Protein AF-A0A6L7TW24-F1 (afdb_monomer_lite)

Secondary structure (DSSP, 8-state):
---TTSSTT---S--TT--HHHHHHHHHS-EEEEETTEEEEEEEETTTTEEEEEEEETTEEEEEEEE-S-GGGGT---

pLDDT: mean 74.97, std 17.51, range [30.72, 90.44]

Foldseek 3Di:
DPDPPPLPPDPPDPPVVDDPVLVVVQVVDFPWDDDPQWIWTWDADPVVRFIKIWIDHPNHTPDIDTDPDDCVVVVDDD

Sequence (78 aa):
MVVANAMEHYYTGKHPDVREEWIVRAIAKPNHIDNDGDDLYFSYVPEVEKWIRVVVANDRLLTAYIDRRPMTWWGIPK

Structure (mmCIF, N/CA/C/O backbone):
data_AF-A0A6L7TW24-F1
#
_entry.id   AF-A0A6L7TW24-F1
#
loop_
_atom_site.group_PDB
_atom_site.id
_atom_site.type_symbol
_atom_site.label_atom_id
_atom_site.label_alt_id
_atom_site.label_comp_id
_atom_site.label_asym_id
_atom_site.label_entity_id
_atom_site.label_seq_id
_atom_site.pdbx_PDB_ins_code
_atom_site.Cartn_x
_atom_site.Cartn_y
_atom_site.Cartn_z
_atom_site.occupancy
_atom_site.B_iso_or_equiv
_atom_site.auth_seq_id
_atom_site.auth_comp_id
_atom_site.auth_asym_id
_atom_site.auth_atom_id
_atom_site.pdbx_PDB_model_num
ATOM 1 N N . MET A 1 1 ? -20.263 -0.742 -14.711 1.00 30.72 1 MET A N 1
ATOM 2 C CA . MET A 1 1 ? -20.261 -1.638 -13.535 1.00 30.72 1 MET A CA 1
ATOM 3 C C . MET A 1 1 ? -18.945 -2.394 -13.545 1.00 30.72 1 MET A C 1
ATOM 5 O O . MET A 1 1 ? -18.812 -3.329 -14.319 1.00 30.72 1 MET A O 1
ATOM 9 N N . VAL A 1 2 ? -17.941 -1.942 -12.793 1.00 31.23 2 VAL A N 1
ATOM 10 C CA . VAL A 1 2 ? -16.652 -2.647 -12.713 1.00 31.23 2 VAL A CA 1
ATOM 11 C C . VAL A 1 2 ? -16.705 -3.568 -11.498 1.00 31.23 2 VAL A C 1
ATOM 13 O O . VAL A 1 2 ? -16.563 -3.134 -10.364 1.00 31.23 2 VAL A O 1
ATOM 16 N N . VAL A 1 3 ? -17.092 -4.809 -11.792 1.00 36.00 3 VAL A N 1
ATOM 17 C CA . VAL A 1 3 ? -16.690 -6.082 -11.176 1.00 36.00 3 VAL A CA 1
ATOM 18 C C . VAL A 1 3 ? -16.190 -5.999 -9.724 1.00 36.00 3 VAL A C 1
ATOM 20 O O . VAL A 1 3 ? -14.994 -5.985 -9.464 1.00 36.00 3 VAL A O 1
ATOM 23 N N . ALA A 1 4 ? -17.126 -6.094 -8.776 1.00 40.72 4 ALA A N 1
ATOM 24 C CA . ALA A 1 4 ? -16.848 -6.454 -7.380 1.00 40.72 4 ALA A CA 1
ATOM 25 C C . ALA A 1 4 ? -16.394 -7.928 -7.210 1.00 40.72 4 ALA A C 1
ATOM 27 O O . ALA A 1 4 ? -16.053 -8.343 -6.115 1.00 40.72 4 ALA A O 1
ATOM 28 N N . ASN A 1 5 ? -16.362 -8.717 -8.294 1.00 35.19 5 ASN A N 1
ATOM 29 C CA . ASN A 1 5 ? -16.053 -10.156 -8.287 1.00 35.19 5 ASN A CA 1
ATOM 30 C C . ASN A 1 5 ? -14.552 -10.506 -8.381 1.00 35.19 5 ASN A C 1
ATOM 32 O O . ASN A 1 5 ? -14.205 -11.678 -8.292 1.00 35.19 5 ASN A O 1
ATOM 36 N N . ALA A 1 6 ? -13.649 -9.5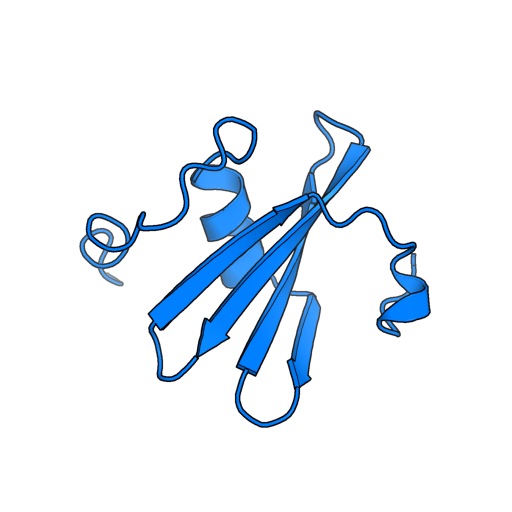44 -8.609 1.00 41.31 6 ALA A N 1
ATOM 37 C CA . ALA A 1 6 ? -12.228 -9.851 -8.845 1.00 41.31 6 ALA A CA 1
ATOM 38 C C . ALA A 1 6 ? -11.360 -9.846 -7.571 1.00 41.31 6 ALA A C 1
ATOM 40 O O . ALA A 1 6 ? -10.265 -10.407 -7.578 1.00 41.31 6 ALA A O 1
ATOM 41 N N . MET A 1 7 ? -11.834 -9.240 -6.479 1.00 43.81 7 MET A N 1
ATOM 42 C CA . MET A 1 7 ? -11.076 -9.157 -5.220 1.00 43.81 7 MET A CA 1
ATOM 43 C C . MET A 1 7 ? -11.217 -10.396 -4.332 1.00 43.81 7 MET A C 1
ATOM 45 O O . MET A 1 7 ? -10.343 -10.654 -3.508 1.00 43.81 7 MET A O 1
ATOM 49 N N . GLU A 1 8 ? -12.245 -11.216 -4.561 1.00 40.62 8 GLU A N 1
ATOM 50 C CA . GLU A 1 8 ? -12.625 -12.328 -3.680 1.00 40.62 8 GLU A CA 1
ATOM 51 C C . GLU A 1 8 ? -11.621 -13.505 -3.677 1.00 40.62 8 GLU A C 1
ATOM 53 O O . GLU A 1 8 ? -11.659 -14.352 -2.790 1.00 40.62 8 GLU A O 1
ATOM 58 N N . HIS A 1 9 ? -10.690 -13.578 -4.639 1.00 41.31 9 HIS A N 1
ATOM 59 C CA . HIS A 1 9 ? -9.897 -14.795 -4.884 1.00 41.31 9 HIS A CA 1
ATOM 60 C C . HIS A 1 9 ? -8.398 -14.747 -4.547 1.00 41.31 9 HIS A C 1
ATOM 62 O O . HIS A 1 9 ? -7.727 -15.768 -4.701 1.00 41.31 9 HIS A O 1
ATOM 68 N N . TYR A 1 10 ? -7.839 -13.637 -4.057 1.00 46.06 10 TYR A N 1
ATOM 69 C CA . TYR A 1 10 ? -6.374 -13.516 -3.953 1.00 46.06 10 TYR A CA 1
ATOM 70 C C . TYR A 1 10 ? -5.891 -13.016 -2.586 1.00 46.06 10 TYR A C 1
ATOM 72 O O . TYR A 1 10 ? -5.219 -11.999 -2.464 1.00 46.06 10 TYR A O 1
ATOM 80 N N . TYR A 1 11 ? -6.199 -13.796 -1.546 1.00 50.41 11 TYR A N 1
ATOM 81 C CA . TYR A 1 11 ? -5.626 -13.674 -0.201 1.00 50.41 11 TYR A CA 1
ATOM 82 C C . TYR A 1 11 ? -4.669 -14.843 0.092 1.00 50.41 11 TYR A C 1
ATOM 84 O O . TYR A 1 11 ? -4.976 -15.746 0.869 1.00 50.41 11 TYR A O 1
ATOM 92 N N . THR A 1 12 ? -3.479 -14.850 -0.514 1.00 42.16 12 THR A N 1
ATOM 93 C CA . THR A 1 12 ? -2.410 -15.806 -0.141 1.00 42.16 12 THR A CA 1
ATOM 94 C C . THR A 1 12 ? -1.447 -15.269 0.921 1.00 42.16 12 THR A C 1
ATOM 96 O O . THR A 1 12 ? -0.577 -16.003 1.382 1.00 42.16 12 THR A O 1
ATOM 99 N N . GLY A 1 13 ? -1.625 -14.027 1.382 1.00 43.53 13 GLY A N 1
ATOM 100 C CA . GLY A 1 13 ? -0.931 -13.480 2.548 1.00 43.53 13 GLY A CA 1
ATOM 101 C C . GLY A 1 13 ? -1.911 -13.227 3.689 1.00 43.53 13 GLY A C 1
ATOM 102 O O . GLY A 1 13 ? -2.636 -12.238 3.668 1.00 43.53 13 GLY A O 1
ATOM 103 N N . LYS A 1 14 ? -1.945 -14.104 4.700 1.00 46.16 14 LYS A N 1
ATOM 104 C CA . LYS A 1 14 ? -2.649 -13.846 5.966 1.00 46.16 14 LYS A CA 1
ATOM 105 C C . LYS A 1 14 ? -1.968 -12.680 6.695 1.00 46.16 14 LYS A C 1
ATOM 107 O O . LYS A 1 14 ? -1.115 -12.907 7.547 1.00 46.16 14 LYS A O 1
ATOM 112 N N . HIS A 1 15 ? -2.332 -11.443 6.372 1.00 55.69 15 HIS A N 1
ATOM 113 C CA . HIS A 1 15 ? -1.998 -10.270 7.176 1.00 55.69 15 HIS A CA 1
ATOM 114 C C . HIS A 1 15 ? -3.253 -9.860 7.959 1.00 55.69 15 HIS A C 1
ATOM 116 O O . HIS A 1 15 ? -4.019 -9.038 7.461 1.00 55.69 15 HIS A O 1
ATOM 122 N N . PRO A 1 16 ? -3.503 -10.444 9.154 1.00 60.97 16 PRO A N 1
ATOM 123 C CA . PRO A 1 16 ? -4.724 -10.189 9.932 1.00 60.97 16 PRO A CA 1
ATOM 124 C C . PRO A 1 16 ? -4.920 -8.706 10.281 1.00 60.97 16 PRO A C 1
ATOM 126 O O . PRO A 1 16 ? -6.031 -8.287 10.589 1.00 60.97 16 PRO A O 1
ATOM 129 N N . ASP A 1 17 ? -3.852 -7.914 10.193 1.00 70.62 17 ASP A N 1
ATOM 130 C CA . ASP A 1 17 ? -3.842 -6.493 10.524 1.00 70.62 17 ASP A CA 1
ATOM 131 C C . ASP A 1 17 ? -4.260 -5.579 9.357 1.00 70.62 17 ASP A C 1
ATOM 133 O O . ASP A 1 17 ? -4.339 -4.367 9.543 1.00 70.62 17 ASP A O 1
ATOM 137 N N . VAL A 1 18 ? -4.505 -6.116 8.154 1.00 79.19 18 VAL A N 1
ATOM 138 C CA . VAL A 1 18 ? -4.874 -5.333 6.962 1.00 79.19 18 VAL A CA 1
ATOM 139 C C . VAL A 1 18 ? -6.296 -5.652 6.530 1.00 79.19 18 VAL A C 1
ATOM 141 O O . VAL A 1 18 ? -6.617 -6.785 6.176 1.00 79.19 18 VAL A O 1
ATOM 144 N N . ARG A 1 19 ? -7.148 -4.627 6.509 1.00 85.38 19 ARG A N 1
ATOM 145 C CA . ARG A 1 19 ? -8.540 -4.751 6.070 1.00 85.38 19 ARG A CA 1
ATOM 146 C C . ARG A 1 19 ? -8.657 -4.607 4.558 1.00 85.38 19 ARG A C 1
ATOM 148 O O . ARG A 1 19 ? -7.974 -3.781 3.955 1.00 85.38 19 ARG A O 1
ATOM 155 N N . GLU A 1 20 ? -9.573 -5.364 3.964 1.00 83.62 20 GLU A N 1
ATOM 156 C CA . GLU A 1 20 ? -9.857 -5.326 2.523 1.00 83.62 20 GLU A CA 1
ATOM 157 C C . GLU A 1 20 ? -10.208 -3.912 2.037 1.00 83.62 20 GLU A C 1
ATOM 159 O O . GLU A 1 20 ? -9.691 -3.449 1.023 1.00 83.62 20 GLU A O 1
ATOM 164 N N . GLU A 1 21 ? -10.993 -3.169 2.820 1.00 86.06 21 GLU A N 1
ATOM 165 C CA . GLU A 1 21 ? -11.381 -1.787 2.516 1.00 86.06 21 GLU A CA 1
ATOM 166 C C . GLU A 1 21 ? -10.172 -0.848 2.320 1.00 86.06 21 GLU A C 1
ATOM 168 O O . GLU A 1 21 ? -10.210 0.058 1.484 1.00 86.06 21 GLU A O 1
ATOM 173 N N . TRP A 1 22 ? -9.068 -1.083 3.038 1.00 88.31 22 TRP A N 1
ATOM 174 C CA . TRP A 1 22 ? -7.842 -0.291 2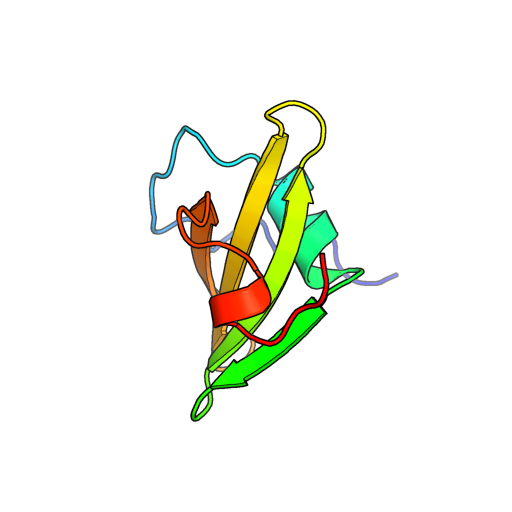.908 1.00 88.31 22 TRP A CA 1
ATOM 175 C C . TRP A 1 22 ? -7.102 -0.607 1.607 1.00 88.31 22 TRP A C 1
ATOM 177 O O . TRP A 1 22 ? -6.523 0.292 0.999 1.00 88.31 22 TRP A O 1
ATOM 187 N N . ILE A 1 23 ? -7.167 -1.860 1.150 1.00 86.12 23 ILE A N 1
ATOM 188 C CA . ILE A 1 23 ? -6.585 -2.311 -0.119 1.00 86.12 23 ILE A CA 1
ATOM 189 C C . ILE A 1 23 ? -7.369 -1.718 -1.290 1.00 86.12 23 ILE A C 1
ATOM 191 O O . ILE A 1 23 ? -6.774 -1.103 -2.174 1.00 86.12 23 ILE A O 1
ATOM 195 N N . VAL A 1 24 ? -8.705 -1.826 -1.260 1.00 86.94 24 VAL A N 1
ATOM 196 C CA . VAL A 1 24 ? -9.597 -1.215 -2.264 1.00 86.94 24 VAL A CA 1
ATOM 197 C C . VAL A 1 24 ? -9.305 0.277 -2.382 1.00 86.94 24 VAL A C 1
ATOM 199 O O . VAL A 1 24 ? -9.133 0.798 -3.482 1.00 86.94 24 VAL A O 1
ATOM 202 N N . ARG A 1 25 ? -9.207 0.972 -1.242 1.00 84.88 25 ARG A N 1
ATOM 203 C CA . ARG A 1 25 ? -8.921 2.408 -1.205 1.00 84.88 25 ARG A CA 1
ATOM 204 C C . ARG A 1 25 ? -7.558 2.744 -1.811 1.00 84.88 25 ARG A C 1
ATOM 206 O O . ARG A 1 25 ? -7.469 3.729 -2.543 1.00 84.88 25 ARG A O 1
ATOM 213 N N . ALA A 1 26 ? -6.529 1.946 -1.522 1.00 86.69 26 ALA A N 1
ATOM 214 C CA . ALA A 1 26 ? -5.193 2.137 -2.077 1.00 86.69 26 ALA A CA 1
ATOM 215 C C . ALA A 1 26 ? -5.178 1.991 -3.598 1.00 86.69 26 ALA A C 1
ATOM 217 O O . ALA A 1 26 ? -4.634 2.860 -4.264 1.00 86.69 26 ALA A O 1
ATOM 218 N N . ILE A 1 27 ? -5.839 0.969 -4.144 1.00 84.31 27 ILE A N 1
ATOM 219 C CA . ILE A 1 27 ? -5.916 0.751 -5.596 1.00 84.31 27 ILE A CA 1
ATOM 220 C C . ILE A 1 27 ? -6.781 1.829 -6.276 1.00 84.31 27 ILE A C 1
ATOM 222 O O . ILE A 1 27 ? -6.468 2.274 -7.376 1.00 84.31 27 ILE A O 1
ATOM 226 N N . ALA A 1 28 ? -7.858 2.288 -5.627 1.00 81.56 28 ALA A N 1
ATOM 227 C CA . ALA A 1 28 ? -8.795 3.251 -6.213 1.00 81.56 28 ALA A CA 1
ATOM 228 C C . ALA A 1 28 ? -8.277 4.701 -6.248 1.00 81.56 28 ALA A C 1
ATOM 230 O O . ALA A 1 28 ? -8.689 5.477 -7.111 1.00 81.56 28 ALA A O 1
ATOM 231 N N . LYS A 1 29 ? -7.426 5.102 -5.293 1.00 71.00 29 LYS A N 1
ATOM 232 C CA . LYS A 1 29 ? -6.827 6.449 -5.220 1.00 71.00 29 LYS A CA 1
ATOM 233 C C . LYS A 1 29 ? -5.356 6.373 -4.802 1.00 71.00 29 LYS A C 1
ATOM 235 O O . LYS A 1 29 ? -5.025 6.779 -3.683 1.00 71.00 29 LYS A O 1
ATOM 240 N N . PRO A 1 30 ? -4.482 5.837 -5.662 1.00 65.31 30 PRO A N 1
ATOM 241 C CA . PRO A 1 30 ? -3.124 5.566 -5.250 1.00 65.31 30 PRO A CA 1
ATOM 242 C C . PRO A 1 30 ? -2.239 6.802 -5.325 1.00 65.31 30 PRO A C 1
ATOM 244 O O . PRO A 1 30 ? -2.233 7.528 -6.318 1.00 65.31 30 PRO A O 1
ATOM 247 N N . ASN A 1 31 ? -1.373 6.942 -4.324 1.00 82.69 31 ASN A N 1
ATOM 248 C CA . ASN A 1 31 ? -0.003 7.310 -4.651 1.00 82.69 31 ASN A CA 1
ATOM 249 C C . ASN A 1 31 ? 0.623 6.061 -5.288 1.00 82.69 31 ASN A C 1
ATOM 251 O O . ASN A 1 31 ? 0.786 5.051 -4.602 1.00 82.69 31 ASN A O 1
ATOM 255 N N . HIS A 1 32 ? 0.849 6.092 -6.602 1.00 86.75 32 HIS A N 1
ATOM 256 C CA . HIS A 1 32 ? 1.324 4.949 -7.389 1.00 86.75 32 HIS A CA 1
ATOM 257 C C . HIS A 1 32 ? 2.806 5.100 -7.718 1.00 86.75 32 HIS A C 1
ATOM 259 O O . HIS A 1 32 ? 3.263 6.193 -8.054 1.00 86.75 32 HIS A O 1
ATOM 265 N N . ILE A 1 33 ? 3.541 3.999 -7.598 1.00 85.75 33 ILE A N 1
ATOM 266 C CA . ILE A 1 33 ? 4.944 3.892 -7.981 1.00 85.75 33 ILE A CA 1
ATOM 267 C C . ILE A 1 33 ? 5.105 2.603 -8.777 1.00 85.75 33 ILE A C 1
ATOM 269 O O . ILE A 1 33 ? 4.770 1.532 -8.279 1.00 85.75 33 ILE A O 1
ATOM 273 N N . ASP A 1 34 ? 5.658 2.717 -9.976 1.00 84.25 34 ASP A N 1
ATOM 274 C CA . ASP A 1 34 ? 6.130 1.576 -10.756 1.00 84.25 34 ASP A CA 1
ATOM 275 C C . ASP A 1 34 ? 7.550 1.213 -10.298 1.00 84.25 34 ASP A C 1
ATOM 277 O O . ASP A 1 34 ? 8.439 2.071 -10.244 1.00 84.25 34 ASP A O 1
ATOM 281 N N . ASN A 1 35 ? 7.751 -0.044 -9.912 1.00 81.38 35 ASN A N 1
ATOM 282 C CA . ASN A 1 35 ? 9.038 -0.577 -9.495 1.00 81.38 35 ASN A CA 1
ATOM 283 C C . ASN A 1 35 ? 9.340 -1.887 -10.227 1.00 81.38 35 ASN A C 1
ATOM 285 O O . ASN A 1 35 ? 9.068 -2.969 -9.712 1.00 81.38 35 ASN A O 1
ATOM 289 N N . ASP A 1 36 ? 9.957 -1.759 -11.402 1.00 78.44 36 ASP A N 1
ATOM 290 C CA . ASP A 1 36 ? 10.461 -2.875 -12.216 1.00 78.44 36 ASP A CA 1
ATOM 291 C C . ASP A 1 36 ? 9.378 -3.926 -12.534 1.00 78.44 36 ASP A C 1
ATOM 293 O O . ASP A 1 36 ? 9.597 -5.132 -12.426 1.00 78.44 36 ASP A O 1
ATOM 297 N N . GLY A 1 37 ? 8.179 -3.458 -12.907 1.00 78.38 37 GLY A N 1
ATOM 298 C CA . GLY A 1 37 ? 7.043 -4.316 -13.262 1.00 78.38 37 GLY A CA 1
ATOM 299 C C . GLY A 1 37 ? 6.107 -4.666 -12.101 1.00 78.38 37 GLY A C 1
ATOM 300 O O . GLY A 1 37 ? 5.076 -5.301 -12.335 1.00 78.38 37 GLY A O 1
ATOM 301 N N . ASP A 1 38 ? 6.430 -4.223 -10.883 1.00 84.19 38 ASP A N 1
ATOM 302 C CA . ASP A 1 38 ? 5.509 -4.217 -9.750 1.00 84.19 38 ASP A CA 1
ATOM 303 C C . ASP A 1 38 ? 4.867 -2.831 -9.590 1.00 84.19 38 ASP A C 1
ATOM 305 O O . ASP A 1 38 ? 5.541 -1.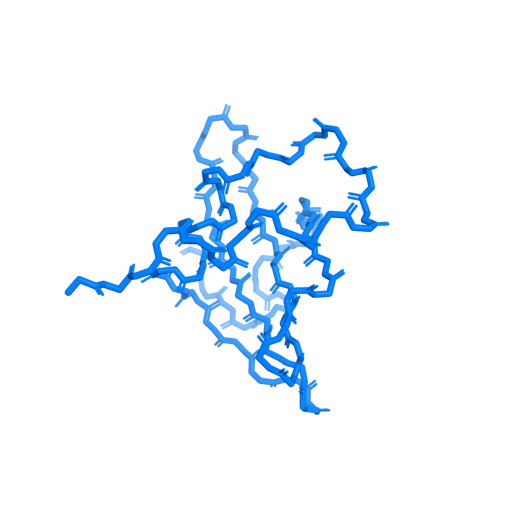828 -9.343 1.00 84.19 38 ASP A O 1
ATOM 309 N N . ASP A 1 39 ? 3.540 -2.794 -9.626 1.00 87.62 39 ASP A N 1
ATOM 310 C CA . ASP A 1 39 ? 2.744 -1.626 -9.284 1.00 87.62 39 ASP A CA 1
ATOM 311 C C . ASP A 1 39 ? 2.564 -1.539 -7.766 1.00 87.62 39 ASP A C 1
ATOM 313 O O . ASP A 1 39 ? 1.876 -2.343 -7.127 1.00 87.62 39 ASP A O 1
ATOM 317 N N . LEU A 1 40 ? 3.179 -0.525 -7.165 1.00 89.31 40 LEU A N 1
ATOM 318 C CA . LEU A 1 40 ? 3.071 -0.226 -5.744 1.00 89.31 40 LEU A CA 1
ATOM 319 C C . LEU A 1 40 ? 2.018 0.865 -5.542 1.00 89.31 40 LEU A C 1
ATOM 321 O O . LEU A 1 40 ? 2.201 2.015 -5.943 1.00 89.31 40 LEU A O 1
ATOM 325 N N . TYR A 1 41 ? 0.930 0.526 -4.864 1.00 90.44 41 TYR A N 1
ATOM 326 C CA . TYR A 1 41 ? -0.121 1.460 -4.484 1.00 90.44 41 TYR A CA 1
ATOM 327 C C . TYR A 1 41 ? -0.053 1.768 -2.992 1.00 90.44 41 TYR A C 1
ATOM 3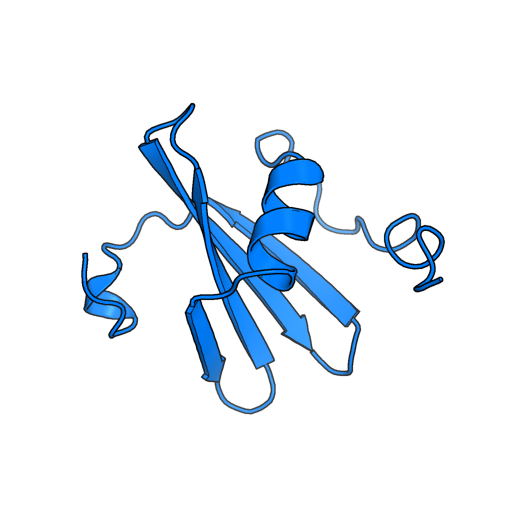29 O O . TYR A 1 41 ? -0.033 0.866 -2.152 1.00 90.44 41 TYR A O 1
ATOM 337 N N . PHE A 1 42 ? -0.065 3.053 -2.650 1.00 89.31 42 PHE A N 1
ATOM 338 C CA . PHE A 1 42 ? -0.012 3.514 -1.268 1.00 89.31 42 PHE A CA 1
ATOM 339 C C . PHE A 1 42 ? -1.270 4.291 -0.893 1.00 89.31 42 PHE A C 1
ATOM 341 O O . PHE A 1 42 ? -1.758 5.128 -1.656 1.00 89.31 42 PHE A O 1
ATOM 348 N N . SER A 1 43 ? -1.758 4.060 0.325 1.00 89.94 43 SER A N 1
ATOM 349 C CA . SER A 1 43 ? -2.837 4.850 0.922 1.00 89.94 43 SER A CA 1
ATOM 350 C C . SER A 1 43 ? -2.575 5.115 2.392 1.00 89.94 43 SER A C 1
ATOM 352 O O . SER A 1 43 ? -2.017 4.272 3.092 1.00 89.94 43 SER A O 1
ATOM 354 N N . TYR A 1 44 ? -3.006 6.275 2.874 1.00 88.12 44 TYR A N 1
ATOM 355 C CA . TYR A 1 44 ? -2.995 6.562 4.301 1.00 88.12 44 TYR A CA 1
ATOM 356 C C . TYR A 1 44 ? -4.279 6.042 4.948 1.00 88.12 44 TYR A C 1
ATOM 358 O O . TYR A 1 44 ? -5.378 6.286 4.442 1.00 88.12 44 TYR A O 1
ATOM 366 N N . VAL A 1 45 ? -4.127 5.349 6.074 1.00 87.31 45 VAL A N 1
ATOM 367 C CA . VAL A 1 45 ? -5.194 4.783 6.901 1.00 87.31 45 VAL A CA 1
ATOM 368 C C . VAL A 1 45 ? -5.281 5.608 8.191 1.00 87.31 45 VAL A C 1
ATOM 370 O O . VAL A 1 45 ? -4.470 5.403 9.102 1.00 87.31 45 VAL A O 1
ATOM 373 N N . PRO A 1 46 ? -6.217 6.574 8.280 1.00 86.12 46 PRO A N 1
ATOM 374 C CA . PRO A 1 46 ? -6.312 7.485 9.420 1.00 86.12 46 PRO A CA 1
ATOM 375 C C . PRO A 1 46 ? -6.602 6.783 10.749 1.00 86.12 46 PRO A C 1
ATOM 377 O O . PRO A 1 46 ? -6.140 7.237 11.786 1.00 86.12 46 PRO A O 1
ATOM 380 N N . GLU A 1 47 ? -7.337 5.672 10.721 1.00 85.31 47 GLU A N 1
ATOM 381 C CA . GLU A 1 47 ? -7.808 4.940 11.901 1.00 85.31 47 GLU A CA 1
ATOM 382 C C . GLU A 1 47 ? -6.663 4.378 12.747 1.00 85.31 47 GLU A C 1
ATOM 384 O O . GLU A 1 47 ? -6.797 4.230 13.959 1.00 85.31 47 GLU A O 1
ATOM 389 N N . VAL A 1 48 ? -5.545 4.050 12.098 1.00 85.94 48 VAL A N 1
ATOM 390 C CA . VAL A 1 48 ? -4.342 3.514 12.751 1.00 85.94 48 VAL A CA 1
ATOM 391 C C . VAL A 1 48 ? -3.125 4.419 12.565 1.00 85.94 48 VAL A C 1
ATOM 393 O O . VAL A 1 48 ? -2.034 4.071 13.010 1.00 85.94 48 VAL A O 1
ATOM 396 N N . GLU A 1 49 ? -3.300 5.565 11.904 1.00 86.69 49 GLU A N 1
ATOM 397 C CA . GLU A 1 49 ? -2.237 6.510 11.546 1.00 86.69 49 GLU A CA 1
ATOM 398 C C . GLU A 1 49 ? -1.046 5.844 10.836 1.00 86.69 49 GLU A C 1
ATOM 400 O O . GLU A 1 49 ? 0.129 6.078 11.148 1.00 86.69 49 GLU A O 1
ATOM 405 N N . LYS A 1 50 ? -1.345 4.958 9.880 1.00 85.75 50 LYS A N 1
ATOM 406 C CA . LYS A 1 50 ? -0.339 4.220 9.106 1.00 85.75 50 LYS A CA 1
ATOM 407 C C . LYS A 1 50 ? -0.577 4.332 7.615 1.00 85.75 50 LYS A C 1
ATOM 409 O O . LYS A 1 50 ? -1.685 4.577 7.156 1.00 85.75 50 LYS A O 1
ATOM 414 N N . TRP A 1 51 ? 0.480 4.081 6.858 1.00 87.06 51 TRP A N 1
ATOM 415 C CA . TRP A 1 51 ? 0.386 3.861 5.425 1.00 87.06 51 TR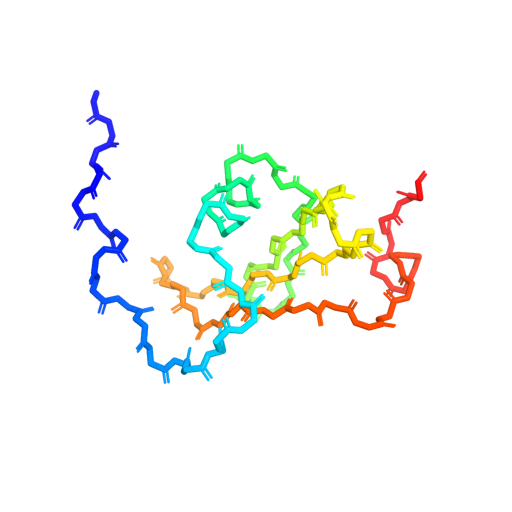P A CA 1
ATOM 416 C C . TRP A 1 51 ? 0.223 2.373 5.149 1.00 87.06 51 TRP A C 1
ATOM 418 O O . TRP A 1 51 ? 0.921 1.551 5.740 1.00 87.06 51 TRP A O 1
ATOM 428 N N . ILE A 1 52 ? -0.690 2.031 4.250 1.00 87.94 52 ILE A N 1
ATOM 429 C CA . ILE A 1 52 ? -0.748 0.713 3.630 1.00 87.94 52 ILE A CA 1
ATOM 430 C C . ILE A 1 52 ? -0.006 0.779 2.301 1.00 87.94 52 ILE A C 1
ATOM 432 O O . ILE A 1 52 ? -0.160 1.738 1.542 1.00 87.94 52 ILE A O 1
ATOM 436 N N . ARG A 1 53 ? 0.779 -0.258 2.031 1.00 89.25 53 ARG A N 1
ATOM 437 C CA . ARG A 1 53 ? 1.343 -0.537 0.721 1.00 89.25 53 ARG A CA 1
ATOM 438 C C . ARG A 1 53 ? 0.695 -1.790 0.159 1.00 89.25 53 ARG A C 1
ATOM 440 O O . ARG A 1 53 ? 0.628 -2.811 0.840 1.00 89.25 53 ARG A O 1
ATOM 447 N N . VAL A 1 54 ? 0.268 -1.699 -1.087 1.00 89.44 54 VAL A N 1
ATOM 448 C CA . VAL A 1 54 ? -0.335 -2.768 -1.870 1.00 89.44 54 VAL A CA 1
ATOM 449 C C . VAL A 1 54 ? 0.546 -2.986 -3.090 1.00 89.44 54 VAL A C 1
ATOM 451 O O . VAL A 1 54 ? 0.883 -2.029 -3.774 1.00 89.44 54 VAL A O 1
ATOM 454 N N . VAL A 1 55 ? 0.953 -4.224 -3.334 1.00 88.38 55 VAL A N 1
ATOM 455 C CA . VAL A 1 55 ? 1.809 -4.600 -4.461 1.00 88.38 55 VAL A CA 1
ATOM 456 C C . VAL A 1 55 ? 0.974 -5.408 -5.435 1.00 88.38 55 VAL A C 1
ATOM 458 O O . VAL A 1 55 ? 0.402 -6.433 -5.053 1.00 88.38 55 VAL A O 1
ATOM 461 N N . VAL A 1 56 ? 0.904 -4.953 -6.675 1.00 86.88 56 VAL A N 1
ATOM 462 C CA . VAL A 1 56 ? 0.198 -5.609 -7.770 1.00 86.88 56 VAL A CA 1
ATOM 463 C C . VAL A 1 56 ? 1.204 -5.896 -8.875 1.00 86.88 56 VAL A C 1
ATOM 465 O O . VAL A 1 56 ? 2.010 -5.043 -9.206 1.00 86.88 56 VAL A O 1
ATOM 468 N N . ALA A 1 57 ? 1.167 -7.092 -9.445 1.00 85.56 57 ALA A N 1
ATOM 469 C CA . ALA A 1 57 ? 1.982 -7.441 -10.602 1.00 85.56 57 ALA A CA 1
ATOM 470 C C . ALA A 1 57 ? 1.151 -8.272 -11.571 1.00 85.56 57 ALA A C 1
ATOM 472 O O . ALA A 1 57 ? 0.415 -9.165 -11.143 1.00 85.56 57 ALA A O 1
ATOM 473 N N . ASN A 1 58 ? 1.287 -8.014 -12.874 1.00 83.88 58 ASN A N 1
ATOM 474 C CA . ASN A 1 58 ? 0.524 -8.703 -13.924 1.00 83.88 58 ASN A CA 1
ATOM 475 C C . ASN A 1 58 ? -0.992 -8.721 -13.633 1.00 83.88 58 ASN A C 1
ATOM 477 O O . ASN A 1 58 ? -1.618 -9.785 -13.645 1.00 83.88 58 ASN A O 1
ATOM 481 N N . ASP A 1 59 ? -1.554 -7.558 -13.283 1.00 79.69 59 ASP A N 1
ATOM 482 C CA . ASP A 1 59 ? -2.967 -7.371 -12.915 1.00 79.69 59 ASP A CA 1
ATOM 483 C C . ASP A 1 59 ? -3.439 -8.194 -11.699 1.00 79.69 59 ASP A C 1
ATOM 485 O O . ASP A 1 59 ? -4.636 -8.436 -11.516 1.00 79.69 59 ASP A O 1
ATOM 489 N N . ARG A 1 60 ? -2.514 -8.653 -10.845 1.00 79.00 60 ARG A N 1
ATOM 490 C CA . ARG A 1 60 ? -2.821 -9.466 -9.660 1.00 79.00 60 ARG A CA 1
ATOM 491 C C . ARG A 1 60 ? -2.242 -8.865 -8.396 1.00 79.00 60 ARG A C 1
ATOM 493 O O . ARG A 1 60 ? -1.064 -8.529 -8.341 1.00 79.00 60 ARG A O 1
ATOM 500 N N . LEU A 1 61 ? -3.060 -8.812 -7.347 1.00 82.06 61 LEU A N 1
ATOM 501 C CA . LEU A 1 61 ? -2.604 -8.482 -6.002 1.00 82.06 61 LEU A CA 1
ATOM 502 C C . LEU A 1 61 ? -1.605 -9.541 -5.518 1.00 82.06 61 LEU A C 1
ATOM 504 O O . LEU A 1 61 ? -1.969 -10.701 -5.334 1.00 82.06 61 LEU A O 1
ATOM 508 N N . LEU A 1 62 ? -0.360 -9.132 -5.286 1.00 83.00 62 LEU A N 1
ATOM 509 C CA . LEU A 1 62 ? 0.670 -9.988 -4.705 1.00 83.00 62 LEU A CA 1
ATOM 510 C C . LEU A 1 62 ? 0.628 -9.943 -3.179 1.00 83.00 62 LEU A C 1
ATOM 512 O O . LEU A 1 62 ? 0.637 -10.981 -2.517 1.00 83.00 62 LEU A O 1
ATOM 516 N N . THR A 1 63 ? 0.617 -8.738 -2.605 1.00 84.81 63 THR A N 1
ATOM 517 C CA . THR A 1 63 ? 0.650 -8.553 -1.150 1.00 84.81 63 THR A CA 1
ATOM 518 C C . THR A 1 63 ? 0.147 -7.175 -0.732 1.00 84.81 63 THR A C 1
ATOM 520 O O . THR A 1 63 ? 0.189 -6.219 -1.504 1.00 84.81 63 THR A O 1
ATOM 523 N N . ALA A 1 64 ? -0.307 -7.068 0.514 1.00 86.44 64 ALA A N 1
ATOM 524 C CA . ALA A 1 64 ? -0.657 -5.810 1.150 1.00 86.44 64 ALA A CA 1
ATOM 525 C C . ALA A 1 64 ? -0.227 -5.819 2.621 1.00 86.44 64 ALA A C 1
ATOM 527 O O . ALA A 1 64 ? -0.482 -6.785 3.341 1.00 86.44 64 ALA A O 1
ATOM 528 N N . TYR A 1 65 ? 0.419 -4.748 3.080 1.00 85.81 65 TYR A N 1
ATOM 529 C CA . TYR A 1 65 ? 0.861 -4.607 4.470 1.00 85.81 65 TYR A CA 1
ATOM 530 C C . TYR A 1 65 ? 0.996 -3.148 4.897 1.00 85.81 65 TYR A C 1
ATOM 532 O O . TYR A 1 65 ? 1.128 -2.239 4.078 1.00 85.81 65 TYR A O 1
ATOM 540 N N . ILE A 1 66 ? 0.994 -2.933 6.215 1.00 86.25 66 ILE A N 1
ATOM 541 C CA . ILE A 1 66 ? 1.336 -1.645 6.817 1.00 86.25 66 ILE A CA 1
ATOM 542 C C . ILE A 1 66 ? 2.808 -1.343 6.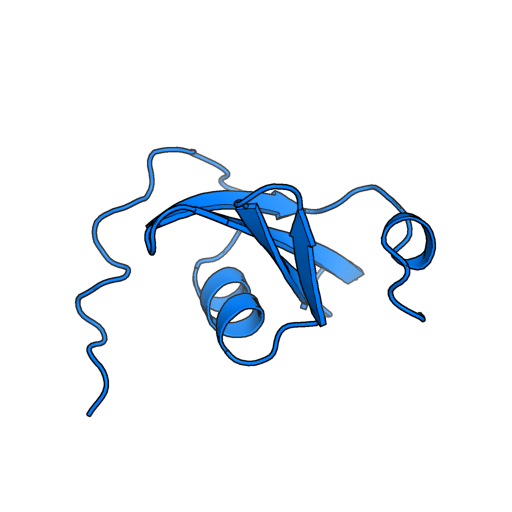534 1.00 86.25 66 ILE A C 1
ATOM 544 O O . ILE A 1 66 ? 3.704 -2.059 6.993 1.00 86.25 66 ILE A O 1
ATOM 548 N N . ASP A 1 67 ? 3.057 -0.265 5.799 1.00 85.69 67 ASP A N 1
ATOM 549 C CA . ASP A 1 67 ? 4.404 0.217 5.558 1.00 85.69 67 ASP A CA 1
ATOM 550 C C . ASP A 1 67 ? 4.938 0.897 6.825 1.00 85.69 67 ASP A C 1
ATOM 552 O O . ASP A 1 67 ? 4.288 1.736 7.454 1.00 85.69 67 ASP A O 1
ATOM 556 N N . ARG A 1 68 ? 6.133 0.478 7.240 1.00 80.56 68 ARG A N 1
ATOM 557 C CA . ARG A 1 68 ? 6.810 0.998 8.435 1.00 80.56 68 ARG A CA 1
ATOM 558 C C . ARG A 1 68 ? 7.767 2.139 8.103 1.00 80.56 68 ARG A C 1
ATOM 560 O O . ARG A 1 68 ? 8.305 2.755 9.021 1.00 80.56 68 ARG A O 1
ATOM 567 N N . ARG A 1 69 ? 8.031 2.390 6.821 1.00 82.19 69 ARG A N 1
ATOM 568 C CA . ARG A 1 69 ? 8.952 3.425 6.360 1.00 82.19 69 ARG A CA 1
ATOM 569 C C . ARG A 1 69 ? 8.215 4.759 6.212 1.00 82.19 69 ARG A C 1
ATOM 571 O O . ARG A 1 69 ? 7.023 4.779 5.904 1.00 82.19 69 ARG A O 1
ATOM 578 N N . PRO A 1 70 ? 8.905 5.891 6.424 1.00 80.31 70 PRO A N 1
ATOM 579 C CA . PRO A 1 70 ? 8.348 7.193 6.080 1.00 80.31 70 PRO A CA 1
ATOM 580 C C . PRO A 1 70 ? 8.084 7.269 4.569 1.00 80.31 70 PRO A C 1
ATOM 582 O O . PRO A 1 70 ? 8.878 6.769 3.775 1.00 80.31 70 PRO A O 1
ATOM 585 N N . MET A 1 71 ? 6.998 7.929 4.162 1.00 80.50 71 MET A N 1
ATOM 586 C CA . MET A 1 71 ? 6.609 8.036 2.744 1.00 80.50 71 MET A CA 1
ATOM 587 C C . MET A 1 71 ? 7.631 8.749 1.860 1.00 80.50 71 MET A C 1
ATOM 589 O O . MET A 1 71 ? 7.747 8.435 0.678 1.00 80.50 71 MET A O 1
ATOM 593 N N . THR A 1 72 ? 8.462 9.610 2.448 1.00 83.38 72 THR A N 1
ATOM 594 C CA . THR A 1 72 ? 9.581 10.256 1.752 1.00 83.38 72 THR A CA 1
ATOM 595 C C . THR A 1 72 ? 10.598 9.258 1.206 1.00 83.38 72 THR A C 1
ATOM 597 O O . THR A 1 72 ? 11.260 9.551 0.216 1.00 83.38 72 THR A O 1
ATOM 600 N N . TRP A 1 73 ? 10.700 8.065 1.799 1.00 83.44 73 TRP A N 1
ATOM 601 C CA . TRP A 1 73 ? 11.560 6.984 1.310 1.00 83.44 73 TRP A CA 1
ATOM 602 C C . TRP A 1 73 ? 11.091 6.426 -0.040 1.00 83.44 73 TRP A C 1
ATOM 604 O O . TRP A 1 73 ? 11.884 5.876 -0.795 1.00 83.44 73 TRP A O 1
ATOM 614 N N . TRP A 1 74 ? 9.805 6.607 -0.336 1.00 81.00 74 TRP A N 1
ATOM 615 C CA . TRP A 1 74 ? 9.152 6.238 -1.585 1.00 81.00 74 TRP A CA 1
ATOM 616 C C . TRP A 1 74 ? 8.928 7.455 -2.499 1.00 81.00 74 TRP A C 1
ATOM 618 O O . TRP A 1 74 ? 8.234 7.354 -3.497 1.00 81.00 74 TRP A O 1
ATOM 628 N N . GLY A 1 75 ? 9.471 8.633 -2.169 1.00 80.62 75 GLY A N 1
ATOM 629 C CA . GLY A 1 75 ? 9.248 9.852 -2.956 1.00 80.62 75 GLY A CA 1
ATOM 630 C C . GLY A 1 75 ? 7.823 10.418 -2.868 1.00 80.62 75 GLY A C 1
ATOM 631 O O . GLY A 1 75 ? 7.499 11.357 -3.589 1.00 80.62 75 GLY A O 1
ATOM 632 N N . ILE A 1 76 ? 6.984 9.892 -1.969 1.00 78.94 76 ILE A N 1
ATOM 633 C CA . ILE A 1 76 ? 5.629 10.392 -1.727 1.00 78.94 76 ILE A CA 1
ATOM 634 C C . ILE A 1 76 ? 5.719 11.517 -0.680 1.00 78.94 76 ILE A C 1
ATOM 636 O O . ILE A 1 76 ? 6.157 11.263 0.451 1.00 78.94 76 ILE A O 1
ATOM 640 N N . PRO A 1 77 ? 5.347 12.764 -1.025 1.00 67.31 77 PRO A N 1
ATOM 641 C CA . PRO A 1 77 ? 5.331 13.858 -0.063 1.00 67.31 77 PRO A CA 1
ATOM 642 C C . PRO A 1 77 ? 4.292 13.588 1.037 1.00 67.31 77 PRO A C 1
ATOM 644 O O . PRO A 1 77 ? 3.240 13.004 0.778 1.00 67.31 77 PRO A O 1
ATOM 647 N N . LYS A 1 78 ? 4.640 13.969 2.272 1.00 58.38 78 LYS A N 1
ATOM 648 C CA . LYS A 1 78 ? 3.825 13.756 3.478 1.00 58.38 78 LYS A CA 1
ATOM 649 C C . LYS A 1 78 ? 2.513 14.533 3.430 1.00 58.38 78 LYS A C 1
ATOM 651 O O . LYS A 1 78 ? 2.565 15.723 3.050 1.00 58.38 78 LYS A O 1
#

Radius of gyration: 12.26 Å; chains: 1; bounding box: 32×30×27 Å